Protein AF-A0A2V7Z897-F1 (afdb_monomer_lite)

Secondary structure (DSSP, 8-state):
-HHHHHHHHHHHHHTTTHHHHTT--HHHHHHHHIIIIIIIIIHHHHHHHHHHHS-HHHHHHGGGTHHHHHHHHHHHHS-----HHHHHHHHHHHHHHHHHHHH-------------SSS-------------

Sequence (132 aa):
MLAGWAMLAPFFAFRAGWREYARVSPAGWGAILFLGIGCSGLGYLFWYAGLEKLETSRVAAFLYLEPLVTLAAAVVLLGEPVHWTTLAGGAIVLAGVFLVQRARKPVADGFSGGNVASGDLTPDVASGDLTP

Radius of gyration: 29.48 Å; chains: 1; bounding box: 50×43×98 Å

Structure (mmCIF, N/CA/C/O backbone):
data_AF-A0A2V7Z897-F1
#
_entry.id   AF-A0A2V7Z897-F1
#
loop_
_atom_site.group_PDB
_atom_site.id
_atom_site.type_symbol
_atom_site.label_atom_id
_atom_site.label_alt_id
_atom_site.label_comp_id
_atom_site.label_asym_id
_atom_site.label_entity_id
_atom_site.label_seq_id
_atom_site.pdbx_PDB_ins_code
_atom_site.Cartn_x
_atom_site.Cartn_y
_atom_site.Cartn_z
_atom_site.occupancy
_atom_site.B_iso_or_equiv
_atom_site.auth_seq_id
_atom_site.auth_comp_id
_atom_site.auth_asym_id
_atom_site.auth_atom_id
_atom_site.pdbx_PDB_model_num
ATOM 1 N N . MET A 1 1 ? 11.817 -4.151 10.303 1.00 82.69 1 MET A N 1
ATOM 2 C CA . MET A 1 1 ? 12.418 -3.756 9.008 1.00 82.69 1 MET A CA 1
ATOM 3 C C . MET A 1 1 ? 13.826 -4.317 8.812 1.00 82.69 1 MET A C 1
ATOM 5 O O . MET A 1 1 ? 14.024 -5.020 7.832 1.00 82.69 1 MET A O 1
ATOM 9 N N . LEU A 1 2 ? 14.771 -4.115 9.743 1.00 91.19 2 LEU A N 1
ATOM 10 C CA . LEU A 1 2 ? 16.157 -4.604 9.593 1.00 91.19 2 LEU A CA 1
ATOM 11 C C . LEU A 1 2 ? 16.285 -6.127 9.417 1.00 91.19 2 LEU A C 1
ATOM 13 O O . LEU A 1 2 ? 16.999 -6.569 8.526 1.00 91.19 2 LEU A O 1
ATOM 17 N N . ALA A 1 3 ? 15.553 -6.927 10.201 1.00 92.25 3 ALA A N 1
ATOM 18 C CA . ALA A 1 3 ? 15.583 -8.388 10.077 1.00 92.25 3 ALA A CA 1
ATOM 19 C C . ALA A 1 3 ? 15.089 -8.881 8.702 1.00 92.25 3 ALA A C 1
ATOM 21 O O . ALA A 1 3 ? 15.712 -9.748 8.100 1.00 92.25 3 ALA A O 1
ATOM 22 N N . GLY A 1 4 ? 14.014 -8.287 8.171 1.00 89.12 4 GLY A N 1
ATOM 23 C CA . GLY A 1 4 ? 13.500 -8.618 6.837 1.00 89.1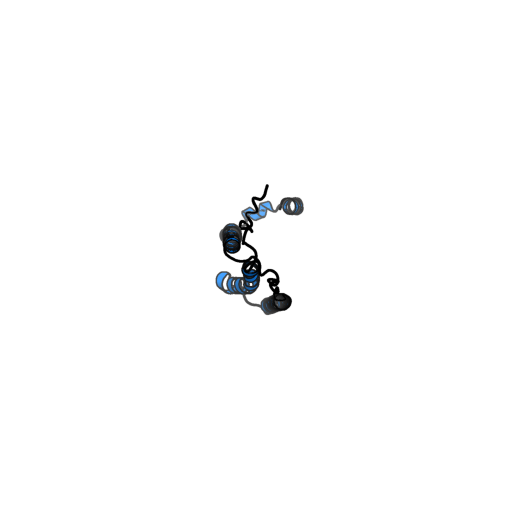2 4 GLY A CA 1
ATOM 24 C C . GLY A 1 4 ? 14.487 -8.249 5.729 1.00 89.12 4 GLY A C 1
ATOM 25 O O . GLY A 1 4 ? 14.763 -9.068 4.858 1.00 89.12 4 GLY A O 1
ATOM 26 N N . TRP A 1 5 ? 15.087 -7.056 5.805 1.00 92.94 5 TRP A N 1
ATOM 27 C CA . TRP A 1 5 ? 16.141 -6.647 4.873 1.00 92.94 5 TRP A CA 1
ATOM 28 C C . TRP A 1 5 ? 17.347 -7.590 4.929 1.00 92.94 5 TRP A C 1
ATOM 30 O O . TRP A 1 5 ? 17.793 -8.059 3.888 1.00 92.94 5 TRP A O 1
ATOM 40 N N . ALA A 1 6 ? 17.820 -7.938 6.130 1.00 94.81 6 ALA A N 1
ATOM 41 C CA . ALA A 1 6 ? 18.942 -8.856 6.318 1.00 94.81 6 ALA A CA 1
ATOM 42 C C . ALA A 1 6 ? 18.653 -10.262 5.767 1.00 94.81 6 ALA A C 1
ATOM 44 O O . ALA A 1 6 ? 19.547 -10.898 5.220 1.00 94.81 6 ALA A O 1
ATOM 45 N N . MET A 1 7 ? 17.407 -10.731 5.866 1.00 94.81 7 MET A N 1
ATOM 46 C CA . MET A 1 7 ? 16.994 -12.035 5.345 1.00 94.81 7 MET A CA 1
ATOM 47 C C . MET A 1 7 ? 16.913 -12.052 3.807 1.00 94.81 7 MET A C 1
ATOM 49 O O . MET A 1 7 ? 17.286 -13.039 3.179 1.00 94.81 7 MET A O 1
ATOM 53 N N . LEU A 1 8 ? 16.470 -10.951 3.188 1.00 91.38 8 LEU A N 1
ATOM 54 C CA . LEU A 1 8 ? 16.363 -10.806 1.728 1.00 91.38 8 LEU A CA 1
ATOM 55 C C . LEU A 1 8 ? 17.688 -10.425 1.047 1.00 91.38 8 LEU A C 1
ATOM 57 O O . LEU A 1 8 ? 17.911 -10.808 -0.101 1.00 91.38 8 LEU A O 1
ATOM 61 N N . ALA A 1 9 ? 18.575 -9.700 1.733 1.00 91.44 9 ALA A N 1
ATOM 62 C CA . ALA A 1 9 ? 19.841 -9.199 1.198 1.00 91.44 9 ALA A CA 1
ATOM 63 C C . ALA A 1 9 ? 20.749 -10.278 0.567 1.00 91.44 9 ALA A C 1
ATOM 65 O O . ALA A 1 9 ? 21.190 -10.063 -0.565 1.00 91.44 9 ALA A O 1
ATOM 66 N N . PRO A 1 10 ? 21.013 -11.444 1.197 1.00 91.69 10 PRO A N 1
ATOM 67 C CA . PRO A 1 10 ? 21.845 -12.478 0.581 1.00 91.69 10 PRO A CA 1
ATOM 68 C C . PRO A 1 10 ? 21.192 -13.091 -0.665 1.00 91.69 10 PRO A C 1
ATOM 70 O O . PRO A 1 10 ? 21.886 -13.353 -1.645 1.00 91.69 10 PRO A O 1
ATOM 73 N N . PHE A 1 11 ? 19.864 -13.250 -0.687 1.00 90.31 11 PHE A N 1
ATOM 74 C CA . PHE A 1 11 ? 19.138 -13.739 -1.866 1.00 90.31 11 PHE A CA 1
ATOM 75 C C . PHE A 1 11 ? 19.168 -12.724 -3.018 1.00 90.31 11 PHE A C 1
ATOM 77 O O . PHE A 1 11 ? 19.413 -13.080 -4.172 1.00 90.31 11 PHE A O 1
ATOM 84 N N . PHE A 1 12 ? 18.972 -11.444 -2.698 1.00 88.06 12 PHE A N 1
ATOM 85 C CA . PHE A 1 12 ? 19.051 -10.344 -3.654 1.00 88.06 12 PHE A CA 1
ATOM 86 C C . PHE A 1 12 ? 20.453 -10.224 -4.264 1.00 88.06 12 PHE A C 1
ATOM 88 O O . PHE A 1 12 ? 20.590 -10.050 -5.477 1.00 88.06 12 PHE A O 1
ATOM 95 N N . ALA A 1 13 ? 21.492 -10.373 -3.437 1.00 89.12 13 ALA A N 1
ATOM 96 C CA . ALA A 1 13 ? 22.875 -10.328 -3.886 1.00 89.12 13 ALA A CA 1
ATOM 97 C C . ALA A 1 13 ? 23.256 -11.540 -4.741 1.00 89.12 13 ALA A C 1
ATOM 99 O O . ALA A 1 13 ? 23.842 -11.376 -5.810 1.00 89.12 13 ALA A O 1
ATOM 100 N N . PHE A 1 14 ? 22.853 -12.744 -4.327 1.00 91.25 14 PHE A N 1
ATOM 101 C CA . PHE A 1 14 ? 23.079 -13.973 -5.087 1.00 91.25 14 PHE A CA 1
ATOM 102 C C . PHE A 1 14 ? 22.431 -13.927 -6.479 1.00 91.25 14 PHE A C 1
ATOM 104 O O . PHE A 1 14 ? 23.022 -14.374 -7.458 1.00 91.25 14 PHE A O 1
ATOM 111 N N . ARG A 1 15 ? 21.239 -13.325 -6.597 1.00 87.75 15 ARG A N 1
ATOM 112 C CA . ARG A 1 15 ? 20.522 -13.175 -7.875 1.00 87.75 15 ARG A CA 1
ATOM 113 C C . ARG A 1 15 ? 20.965 -11.956 -8.697 1.00 87.75 15 ARG A C 1
ATOM 115 O O . ARG A 1 15 ? 20.367 -11.677 -9.733 1.00 87.75 15 ARG A O 1
ATOM 122 N N . ALA A 1 16 ? 21.996 -11.229 -8.256 1.00 83.56 16 ALA A N 1
ATOM 123 C CA . ALA A 1 16 ? 22.446 -9.974 -8.859 1.00 83.56 16 ALA A CA 1
ATOM 124 C C . ALA A 1 16 ? 21.292 -8.979 -9.095 1.00 83.56 16 ALA A C 1
ATOM 126 O O . ALA A 1 16 ? 21.210 -8.337 -10.146 1.00 83.56 16 ALA A O 1
ATOM 127 N N . GLY A 1 17 ? 20.392 -8.854 -8.113 1.00 81.38 17 GLY A N 1
ATOM 128 C CA . GLY A 1 17 ? 19.144 -8.096 -8.234 1.00 81.38 17 GLY A CA 1
ATOM 129 C C . GLY A 1 17 ? 19.340 -6.616 -8.571 1.00 81.38 17 GLY A C 1
ATOM 130 O O . GLY A 1 17 ? 18.463 -5.997 -9.163 1.00 81.38 17 GLY A O 1
ATOM 131 N N . TRP A 1 18 ? 20.520 -6.051 -8.299 1.00 84.25 18 TRP A N 1
ATOM 132 C CA . TRP A 1 18 ? 20.875 -4.687 -8.707 1.00 84.25 18 TRP A CA 1
ATOM 133 C C . TRP A 1 18 ? 20.829 -4.460 -10.223 1.00 84.25 18 TRP A C 1
ATOM 135 O O . TRP A 1 18 ? 20.636 -3.331 -10.666 1.00 84.25 18 TRP A O 1
ATOM 145 N N . ARG A 1 19 ? 20.973 -5.515 -11.036 1.00 84.88 19 ARG A N 1
ATOM 146 C CA . ARG A 1 19 ? 20.877 -5.423 -12.503 1.00 84.88 19 ARG A CA 1
ATOM 147 C C . ARG A 1 19 ? 19.450 -5.155 -12.980 1.00 84.88 19 ARG A C 1
ATOM 149 O O . ARG A 1 19 ? 19.281 -4.676 -14.096 1.00 84.88 19 ARG A O 1
ATOM 156 N N . GLU A 1 20 ? 18.443 -5.442 -12.157 1.00 83.69 20 GLU A N 1
ATOM 157 C CA . GLU A 1 20 ? 17.037 -5.194 -12.487 1.00 83.69 20 GLU A CA 1
ATOM 158 C C . GLU A 1 20 ? 16.677 -3.711 -12.390 1.00 83.69 20 GLU A C 1
ATOM 160 O O . GLU A 1 20 ? 15.841 -3.246 -13.158 1.00 83.69 20 GLU A O 1
ATOM 165 N N . TYR A 1 21 ? 17.366 -2.927 -11.548 1.00 84.81 21 TYR A N 1
ATOM 166 C CA . TYR A 1 21 ? 17.126 -1.481 -11.443 1.00 84.81 21 TYR A CA 1
ATOM 167 C C . TYR A 1 21 ? 17.339 -0.755 -12.773 1.00 84.81 21 TYR A C 1
ATOM 169 O O . TYR A 1 21 ? 16.576 0.142 -13.119 1.00 84.81 21 TYR A O 1
ATOM 177 N N . ALA A 1 22 ? 18.333 -1.190 -13.551 1.00 84.69 22 ALA A N 1
ATOM 178 C CA . ALA A 1 22 ? 18.611 -0.642 -14.875 1.00 84.69 22 ALA A CA 1
ATOM 179 C C . ALA A 1 22 ? 17.525 -0.979 -15.916 1.00 84.69 22 ALA A C 1
ATOM 181 O O . ALA A 1 22 ? 17.496 -0.371 -16.982 1.00 84.69 22 ALA A O 1
ATOM 182 N N . ARG A 1 23 ? 16.645 -1.948 -15.629 1.00 87.44 23 ARG A N 1
ATOM 183 C CA . ARG A 1 23 ? 15.557 -2.383 -16.517 1.00 87.44 23 ARG A CA 1
ATOM 184 C C . ARG A 1 23 ? 14.190 -1.836 -16.109 1.00 87.44 23 ARG A C 1
ATOM 186 O O . ARG A 1 23 ? 13.214 -2.075 -16.818 1.00 87.44 23 ARG A O 1
ATOM 193 N N . VAL A 1 24 ? 14.095 -1.125 -14.984 1.00 91.19 24 VAL A N 1
ATOM 194 C CA . VAL A 1 24 ? 12.829 -0.546 -14.521 1.00 91.19 24 VAL A CA 1
ATOM 195 C C . VAL A 1 24 ? 12.399 0.551 -15.491 1.00 91.19 24 VAL A C 1
ATOM 197 O O . VAL A 1 24 ? 13.127 1.514 -15.735 1.00 91.19 24 VAL A O 1
ATOM 200 N N . SER A 1 25 ? 11.199 0.404 -16.049 1.00 94.69 25 SER A N 1
ATOM 201 C CA . SER A 1 25 ? 10.619 1.398 -16.949 1.00 94.69 25 SER A CA 1
ATOM 202 C C . SER A 1 25 ? 10.270 2.695 -16.200 1.00 94.69 25 SER A C 1
ATOM 204 O O . SER A 1 25 ? 10.073 2.673 -14.982 1.00 94.69 25 SER A O 1
ATOM 206 N N . PRO A 1 26 ? 10.108 3.834 -16.897 1.00 93.44 26 PRO A N 1
ATOM 207 C CA . PRO A 1 26 ? 9.627 5.070 -16.272 1.00 93.44 26 PRO A CA 1
ATOM 208 C C . PRO A 1 26 ? 8.287 4.896 -15.539 1.00 93.44 26 PRO A C 1
ATOM 210 O O . PRO A 1 26 ? 8.099 5.438 -14.453 1.00 93.44 26 PRO A O 1
ATOM 213 N N . ALA A 1 27 ? 7.382 4.078 -16.088 1.00 91.81 27 ALA A N 1
ATOM 214 C CA . ALA A 1 27 ? 6.125 3.722 -15.430 1.00 91.81 27 ALA A CA 1
ATOM 215 C C . ALA A 1 27 ? 6.353 2.918 -14.138 1.00 91.81 27 ALA A C 1
ATOM 217 O O . ALA A 1 27 ? 5.677 3.159 -13.141 1.00 91.81 27 ALA A O 1
ATOM 218 N N . GLY A 1 28 ? 7.340 2.014 -14.122 1.00 93.38 28 GLY A N 1
ATOM 219 C CA . GLY A 1 28 ? 7.735 1.277 -12.921 1.00 93.38 28 GLY A CA 1
ATOM 220 C C . GLY A 1 28 ? 8.254 2.198 -11.815 1.00 93.38 28 GLY A C 1
ATOM 221 O O . GLY A 1 28 ? 7.845 2.067 -10.664 1.00 93.38 28 GLY A O 1
ATOM 222 N N . TRP A 1 29 ? 9.078 3.189 -12.161 1.00 95.44 29 TRP A N 1
ATOM 223 C CA . TRP A 1 29 ? 9.498 4.224 -11.210 1.00 95.44 29 TRP A CA 1
ATOM 224 C C . TRP A 1 29 ? 8.320 5.055 -10.695 1.00 95.44 29 TRP A C 1
ATOM 226 O O . TRP A 1 29 ? 8.238 5.320 -9.496 1.00 95.44 29 TRP A O 1
ATOM 236 N N . GLY A 1 30 ? 7.374 5.405 -11.572 1.00 95.06 30 GLY A N 1
ATOM 237 C CA . GLY A 1 30 ? 6.127 6.064 -11.183 1.00 95.06 30 GLY A CA 1
ATOM 238 C C . GLY A 1 30 ? 5.311 5.242 -10.181 1.00 95.06 30 GLY A C 1
ATOM 239 O O . GLY A 1 30 ? 4.877 5.777 -9.164 1.00 95.06 30 GLY A O 1
ATOM 240 N N . ALA A 1 31 ? 5.173 3.934 -10.411 1.00 92.81 31 ALA A N 1
ATOM 241 C CA . ALA A 1 31 ? 4.484 3.026 -9.497 1.00 92.81 31 ALA A CA 1
ATOM 242 C C . ALA A 1 31 ? 5.181 2.938 -8.127 1.00 92.81 31 ALA A C 1
ATOM 244 O O . ALA A 1 31 ? 4.513 2.985 -7.094 1.00 92.81 31 ALA A O 1
ATOM 245 N N . ILE A 1 32 ? 6.519 2.879 -8.101 1.00 94.81 32 ILE A N 1
ATOM 246 C CA . ILE A 1 32 ? 7.307 2.880 -6.856 1.00 94.81 32 ILE A CA 1
ATOM 247 C C . ILE A 1 32 ? 7.065 4.170 -6.062 1.00 94.81 32 ILE A C 1
ATOM 249 O O . ILE A 1 32 ? 6.796 4.115 -4.860 1.00 94.81 32 ILE A O 1
ATOM 253 N N . LEU A 1 33 ? 7.129 5.329 -6.724 1.00 96.44 33 LEU A N 1
ATOM 254 C CA . LEU A 1 33 ? 6.887 6.622 -6.081 1.00 96.44 33 LEU A CA 1
ATOM 255 C C . LEU A 1 33 ? 5.448 6.740 -5.569 1.00 96.44 33 LEU A C 1
ATOM 257 O O . LEU A 1 33 ? 5.239 7.208 -4.451 1.00 96.44 33 LEU A O 1
ATOM 261 N N . PHE A 1 34 ? 4.466 6.278 -6.344 1.00 93.69 34 PHE A N 1
ATOM 262 C CA . PHE A 1 34 ? 3.063 6.269 -5.939 1.00 93.69 34 PHE A CA 1
ATOM 263 C C . PHE A 1 34 ? 2.823 5.396 -4.697 1.00 93.69 34 PHE A C 1
ATOM 265 O O . PHE A 1 34 ? 2.187 5.849 -3.747 1.00 93.69 34 PHE A O 1
ATOM 272 N N . LEU A 1 35 ? 3.386 4.185 -4.651 1.00 93.44 35 LEU A N 1
ATOM 273 C CA . LEU A 1 35 ? 3.273 3.290 -3.493 1.00 93.44 35 LEU A CA 1
ATOM 274 C C . LEU A 1 35 ? 3.962 3.858 -2.242 1.00 93.44 35 LEU A C 1
ATOM 276 O O . LEU A 1 35 ? 3.420 3.788 -1.135 1.00 93.44 35 LEU A O 1
ATOM 280 N N . GLY A 1 36 ? 5.156 4.431 -2.406 1.00 95.88 36 GLY A N 1
ATOM 281 C CA . GLY A 1 36 ? 5.912 5.009 -1.298 1.00 95.88 36 GLY A CA 1
ATOM 282 C C . GLY A 1 36 ? 5.264 6.277 -0.740 1.00 95.88 36 GLY A C 1
ATOM 283 O O . GLY A 1 36 ? 5.009 6.375 0.458 1.00 95.88 36 GLY A O 1
ATOM 284 N N . ILE A 1 37 ? 4.973 7.250 -1.601 1.00 96.94 37 ILE A N 1
ATOM 285 C CA . ILE A 1 37 ? 4.479 8.566 -1.179 1.00 96.94 37 ILE A CA 1
ATOM 286 C C . ILE A 1 37 ? 2.967 8.534 -0.967 1.00 96.94 37 ILE A C 1
ATOM 288 O O . ILE A 1 37 ? 2.489 8.947 0.084 1.00 96.94 37 ILE A O 1
ATOM 292 N N . GLY A 1 38 ? 2.214 8.043 -1.951 1.00 94.81 38 GLY A N 1
ATOM 293 C CA . GLY A 1 38 ? 0.754 8.024 -1.923 1.00 94.81 38 GLY A CA 1
ATOM 294 C C . GLY A 1 38 ? 0.214 6.995 -0.938 1.00 94.81 38 GLY A C 1
ATOM 295 O O . GLY A 1 38 ? -0.407 7.355 0.059 1.00 94.81 38 GLY A O 1
ATOM 296 N N . CYS A 1 39 ? 0.465 5.710 -1.193 1.00 91.44 39 CYS A N 1
ATOM 297 C CA . CYS A 1 39 ? -0.128 4.644 -0.384 1.00 91.44 39 CYS A CA 1
ATOM 298 C C . CYS A 1 39 ? 0.438 4.603 1.039 1.00 91.44 39 CYS A C 1
ATOM 300 O O . CYS A 1 39 ? -0.324 4.449 1.987 1.00 91.44 39 CYS A O 1
ATOM 302 N N . SER A 1 40 ? 1.755 4.765 1.200 1.00 93.25 40 SER A N 1
ATOM 303 C CA . SER A 1 40 ? 2.387 4.672 2.522 1.00 93.25 40 SER A CA 1
ATOM 304 C C . SER A 1 40 ? 2.445 6.031 3.219 1.00 93.25 40 SER A C 1
ATOM 306 O O . SER A 1 40 ? 1.849 6.197 4.276 1.00 93.25 40 SER A O 1
ATOM 308 N N . GLY A 1 41 ? 3.120 7.027 2.635 1.00 96.19 41 GLY A N 1
ATOM 309 C CA . GLY A 1 41 ? 3.292 8.346 3.256 1.00 96.19 41 GLY A CA 1
ATOM 310 C C . GLY A 1 41 ? 1.965 9.038 3.586 1.00 96.19 41 GLY A C 1
ATOM 311 O O . GLY A 1 41 ? 1.649 9.254 4.756 1.00 96.19 41 GLY A O 1
ATOM 312 N N . LEU A 1 42 ? 1.170 9.360 2.562 1.00 96.38 42 LEU A N 1
ATOM 313 C CA . LEU A 1 42 ? -0.128 10.019 2.741 1.00 96.38 42 LEU A CA 1
ATOM 314 C C . LEU A 1 42 ? -1.138 9.105 3.440 1.00 96.38 42 LEU A C 1
ATOM 316 O O . LEU A 1 42 ? -1.869 9.572 4.310 1.00 96.38 42 LEU A O 1
ATOM 320 N N . GLY A 1 43 ? -1.148 7.809 3.113 1.00 94.19 43 GLY A N 1
ATOM 321 C CA . GLY A 1 43 ? -2.014 6.832 3.776 1.00 94.19 43 GLY A CA 1
ATOM 322 C C . GLY A 1 43 ? -1.824 6.810 5.295 1.00 94.19 43 GLY A C 1
ATOM 323 O O . GLY A 1 43 ? -2.803 6.921 6.034 1.00 94.19 43 GLY A O 1
ATOM 324 N N . TYR A 1 44 ? -0.578 6.765 5.778 1.00 94.50 44 TYR A N 1
ATOM 325 C CA . TYR A 1 44 ? -0.302 6.812 7.215 1.00 94.50 44 TYR A CA 1
ATOM 326 C C . TYR A 1 44 ? -0.617 8.169 7.841 1.00 94.50 44 TYR A C 1
ATOM 328 O O . TYR A 1 44 ? -1.125 8.202 8.959 1.00 94.50 44 TYR A O 1
ATOM 336 N N . LEU A 1 45 ? -0.379 9.281 7.140 1.00 96.50 45 LEU A N 1
ATOM 337 C CA . LEU A 1 45 ? -0.778 10.600 7.641 1.00 96.50 45 LEU A CA 1
ATOM 338 C C . LEU A 1 45 ? -2.292 10.683 7.863 1.00 96.50 45 LEU A C 1
ATOM 340 O O . LEU A 1 45 ? -2.727 11.121 8.925 1.00 96.50 45 LEU A O 1
ATOM 344 N N . PHE A 1 46 ? -3.099 10.217 6.906 1.00 94.69 46 PHE A N 1
ATOM 345 C CA . PHE A 1 46 ? -4.555 10.181 7.065 1.00 94.69 46 PHE A CA 1
ATOM 346 C C . PHE A 1 46 ? -5.000 9.209 8.154 1.00 94.69 46 PHE A C 1
ATOM 348 O O . PHE A 1 46 ? -5.916 9.524 8.912 1.00 94.69 46 PHE A O 1
ATOM 355 N N . TRP A 1 47 ? -4.332 8.062 8.271 1.00 94.69 47 TRP A N 1
ATOM 356 C CA . TRP A 1 47 ? -4.591 7.103 9.337 1.00 94.69 47 TRP A CA 1
ATOM 357 C C . TRP A 1 47 ? -4.362 7.714 10.724 1.00 94.69 47 TRP A C 1
ATOM 359 O O . TRP A 1 47 ? -5.257 7.677 11.569 1.00 94.69 47 TRP A O 1
ATOM 369 N N . TYR A 1 48 ? -3.196 8.324 10.953 1.00 95.38 48 TYR A N 1
ATOM 370 C CA . TYR A 1 48 ? -2.869 8.948 12.235 1.00 95.38 48 TYR A CA 1
ATOM 371 C C . TYR A 1 48 ? -3.754 10.162 12.528 1.00 95.38 48 TYR A C 1
ATOM 373 O O . TYR A 1 48 ? -4.286 10.260 13.629 1.00 95.38 48 TYR A O 1
ATOM 381 N N . ALA A 1 49 ? -4.024 11.014 11.536 1.00 95.56 49 ALA A N 1
ATOM 382 C CA . ALA A 1 49 ? -4.969 12.120 11.690 1.00 95.56 49 ALA A CA 1
ATOM 383 C C . ALA A 1 49 ? -6.397 11.640 12.018 1.00 95.56 49 ALA A C 1
ATOM 385 O O . ALA A 1 49 ? -7.146 12.327 12.714 1.00 95.56 49 ALA A O 1
ATOM 386 N N . GLY A 1 50 ? -6.794 10.466 11.517 1.00 94.81 50 GLY A N 1
ATOM 387 C CA . GLY A 1 50 ? -8.046 9.810 11.881 1.00 94.81 50 GLY A CA 1
ATOM 388 C C . GLY A 1 50 ? -8.044 9.335 13.333 1.00 94.81 50 GLY A C 1
ATOM 389 O O . GLY A 1 50 ? -9.011 9.586 14.047 1.00 94.81 50 GLY A O 1
ATOM 390 N N . LEU A 1 51 ? -6.954 8.706 13.783 1.00 95.94 51 LEU A N 1
ATOM 391 C CA . LEU A 1 51 ? -6.788 8.247 15.169 1.00 95.94 51 LEU A CA 1
ATOM 392 C C . LEU A 1 51 ? -6.772 9.391 16.189 1.00 95.94 51 LEU A C 1
ATOM 394 O O . LEU A 1 51 ? -7.188 9.192 17.324 1.00 95.94 51 LEU A O 1
ATOM 398 N N . GLU A 1 52 ? -6.333 10.586 15.797 1.00 96.00 52 GLU A N 1
ATOM 399 C CA . GLU A 1 52 ? -6.402 11.776 16.654 1.00 96.00 52 GLU A CA 1
ATOM 400 C C . GLU A 1 52 ? -7.838 12.284 16.863 1.00 96.00 52 GLU A C 1
ATOM 402 O O . GLU A 1 52 ? -8.123 12.933 17.868 1.00 96.00 52 GLU A O 1
ATOM 407 N N . LYS A 1 53 ? -8.746 12.019 15.914 1.00 94.31 53 LYS A N 1
ATOM 408 C CA . LYS A 1 53 ? -10.097 12.613 15.876 1.00 94.31 53 LYS A CA 1
ATOM 409 C C . LYS A 1 53 ? -11.224 11.622 16.155 1.00 94.31 53 LYS A C 1
ATOM 411 O O . LYS A 1 53 ? -12.341 12.041 16.450 1.00 94.31 53 LYS A O 1
ATOM 416 N N . LEU A 1 54 ? -10.970 10.327 16.004 1.00 93.69 54 LEU A N 1
ATOM 417 C CA . LEU A 1 54 ? -11.964 9.263 16.081 1.00 93.69 54 LEU A CA 1
ATOM 418 C C . LEU A 1 54 ? -11.459 8.130 16.971 1.00 93.69 54 LEU A C 1
ATOM 420 O O . LEU A 1 54 ? -10.266 7.855 17.047 1.00 93.69 54 LEU A O 1
ATOM 424 N N . GLU A 1 55 ? -12.392 7.402 17.580 1.00 90.00 55 GLU A N 1
ATOM 425 C CA . GLU A 1 55 ? -12.067 6.186 18.324 1.00 90.00 55 GLU A CA 1
ATOM 426 C C . GLU A 1 55 ? -11.375 5.156 17.423 1.00 90.00 55 GLU A C 1
ATOM 428 O O . GLU A 1 55 ? -11.817 4.896 16.297 1.00 90.00 55 GLU A O 1
ATOM 433 N N . THR A 1 56 ? -10.349 4.487 17.954 1.00 90.44 56 THR A N 1
ATOM 434 C CA . THR A 1 56 ? -9.559 3.468 17.245 1.00 90.44 56 THR A CA 1
ATOM 435 C C . THR A 1 56 ? -10.429 2.416 16.556 1.00 90.44 56 THR A C 1
ATOM 437 O O . THR A 1 56 ? -10.152 2.023 15.426 1.00 90.44 56 THR A O 1
ATOM 440 N N . SER A 1 57 ? -11.523 1.991 17.196 1.00 88.69 57 SER A N 1
ATOM 441 C CA . SER A 1 57 ? -12.466 1.015 16.634 1.00 88.69 57 SER A CA 1
ATOM 442 C C . SER A 1 57 ? -13.158 1.502 15.359 1.00 88.69 57 SER A C 1
ATOM 444 O O . SER A 1 57 ? -13.404 0.688 14.467 1.00 88.69 57 SER A O 1
ATOM 446 N N . ARG A 1 58 ? -13.457 2.806 15.264 1.00 86.81 58 ARG A N 1
ATOM 447 C CA . ARG A 1 58 ? -14.072 3.435 14.084 1.00 86.81 58 ARG A CA 1
ATOM 448 C C . ARG A 1 58 ? -13.050 3.618 12.972 1.00 86.81 58 ARG A C 1
ATOM 450 O O . ARG A 1 58 ? -13.353 3.310 11.827 1.00 86.81 58 ARG A O 1
ATOM 457 N N . VAL A 1 59 ? -11.829 4.038 13.309 1.00 93.12 59 VAL A N 1
ATOM 458 C CA . VAL A 1 59 ? -10.737 4.157 12.327 1.00 93.12 59 VAL A CA 1
ATOM 459 C C . VAL A 1 59 ? -10.394 2.787 11.734 1.00 93.12 59 VAL A C 1
ATOM 461 O O . VAL A 1 59 ? -10.324 2.626 10.519 1.00 93.12 59 VAL A O 1
ATOM 464 N N . ALA A 1 60 ? -10.304 1.759 12.579 1.00 90.25 60 ALA A N 1
ATOM 465 C CA . ALA A 1 60 ? -10.075 0.384 12.146 1.00 90.25 60 ALA A CA 1
ATOM 466 C C . ALA A 1 60 ? -11.196 -0.177 11.261 1.00 90.25 60 ALA A C 1
ATOM 468 O O . ALA A 1 60 ? -10.937 -1.066 10.453 1.00 90.25 60 ALA A O 1
ATOM 469 N N . ALA A 1 61 ? -12.425 0.338 11.369 1.00 89.06 61 ALA A N 1
ATOM 470 C CA . ALA A 1 61 ? -13.518 -0.096 10.508 1.00 89.06 61 ALA A CA 1
ATOM 471 C C . ALA A 1 61 ? -13.306 0.300 9.034 1.00 89.06 61 ALA A C 1
ATOM 473 O O . ALA A 1 61 ? -13.799 -0.402 8.153 1.00 89.06 61 ALA A O 1
ATOM 474 N N . PHE A 1 62 ? -12.531 1.353 8.736 1.00 89.25 62 PHE A N 1
ATOM 475 C CA . PHE A 1 62 ? -12.203 1.724 7.351 1.00 89.25 62 PHE A CA 1
ATOM 476 C C . PHE A 1 62 ? -11.355 0.667 6.634 1.00 89.25 62 PHE A C 1
ATOM 478 O O . PHE A 1 62 ? -11.475 0.525 5.418 1.00 89.25 62 PHE A O 1
ATOM 485 N N . LEU A 1 63 ? -10.576 -0.139 7.365 1.00 90.38 63 LEU A N 1
ATOM 486 C CA . LEU A 1 63 ? -9.821 -1.253 6.775 1.00 90.38 63 LEU A CA 1
ATOM 487 C C . LEU A 1 63 ? -10.742 -2.333 6.188 1.00 90.38 63 LEU A C 1
ATOM 489 O O . LEU A 1 63 ? -10.349 -3.070 5.294 1.00 90.38 63 LEU A O 1
ATOM 493 N N . TYR A 1 64 ? -12.001 -2.410 6.628 1.00 87.38 64 TYR A N 1
ATOM 494 C CA . TYR A 1 64 ? -12.977 -3.314 6.016 1.00 87.38 64 TYR A CA 1
ATOM 495 C C . TYR A 1 64 ? -13.460 -2.839 4.641 1.00 87.38 64 TYR A C 1
ATOM 497 O O . TYR A 1 64 ? -13.947 -3.653 3.859 1.00 87.38 64 TYR A O 1
ATOM 505 N N . LEU A 1 65 ? -13.316 -1.546 4.331 1.00 89.00 65 LEU A N 1
ATOM 506 C CA . LEU A 1 65 ? -13.609 -0.996 3.005 1.00 89.00 65 LEU A CA 1
ATOM 507 C C . LEU A 1 65 ? -12.425 -1.128 2.046 1.00 89.00 65 LEU A C 1
ATOM 509 O O . LEU A 1 65 ? -12.635 -1.179 0.836 1.00 89.00 65 LEU A O 1
ATOM 513 N N . GLU A 1 66 ? -11.204 -1.226 2.575 1.00 91.2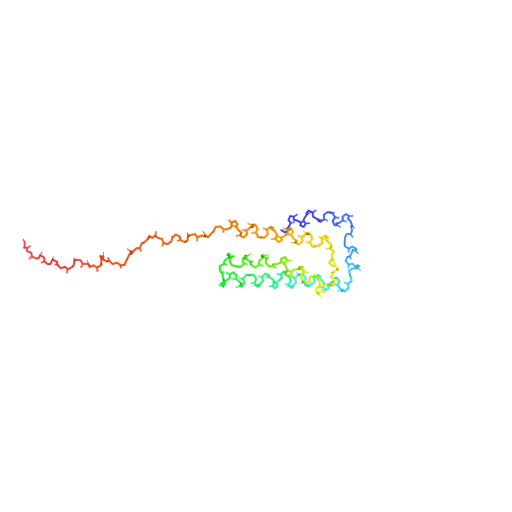5 66 GLU A N 1
ATOM 514 C CA . GLU A 1 66 ? -9.974 -1.408 1.802 1.00 91.25 66 GLU A CA 1
ATOM 515 C C . GLU A 1 66 ? -10.091 -2.478 0.697 1.00 91.25 66 GLU A C 1
ATOM 517 O O . GLU A 1 66 ? -9.803 -2.148 -0.453 1.00 91.25 66 GLU A O 1
ATOM 522 N N . PRO A 1 67 ? -10.574 -3.715 0.940 1.00 88.88 67 PRO A N 1
ATOM 523 C CA . PRO A 1 67 ? -10.669 -4.719 -0.122 1.00 88.88 67 PRO A CA 1
ATOM 524 C C . PRO A 1 67 ? -11.633 -4.348 -1.258 1.00 88.88 67 PRO A C 1
ATOM 526 O O . PRO A 1 67 ? -11.376 -4.693 -2.409 1.00 88.88 67 PRO A O 1
ATOM 529 N N . LEU A 1 68 ? -12.722 -3.619 -0.980 1.00 90.00 68 LEU A N 1
ATOM 530 C CA . LEU A 1 68 ? -13.616 -3.147 -2.045 1.00 90.00 68 LEU A CA 1
ATOM 531 C C . LEU A 1 68 ? -12.971 -2.012 -2.838 1.00 90.00 68 LEU A C 1
ATOM 533 O O . LEU A 1 68 ? -13.022 -2.006 -4.066 1.00 90.00 68 LEU A O 1
ATOM 537 N N . VAL A 1 69 ? -12.375 -1.049 -2.132 1.00 92.56 69 VAL A N 1
ATOM 538 C CA . VAL A 1 69 ? -11.755 0.126 -2.751 1.00 92.56 69 VAL A CA 1
ATOM 539 C C . VAL A 1 69 ? -10.547 -0.280 -3.591 1.00 92.56 69 VAL A C 1
ATOM 541 O O . VAL A 1 69 ? -10.397 0.215 -4.703 1.00 92.56 69 VAL A O 1
ATOM 544 N N . THR A 1 70 ? -9.719 -1.205 -3.107 1.00 91.75 70 THR A N 1
ATOM 545 C CA . THR A 1 70 ? -8.547 -1.711 -3.840 1.00 91.75 70 THR A CA 1
ATOM 546 C C . THR A 1 70 ? -8.954 -2.479 -5.091 1.00 91.75 70 THR A C 1
ATOM 548 O O . THR A 1 70 ? -8.385 -2.228 -6.149 1.00 91.75 70 THR A O 1
ATOM 551 N N . LEU A 1 71 ? -9.981 -3.335 -5.020 1.00 91.12 71 LEU A N 1
ATOM 552 C CA . LEU A 1 71 ? -10.515 -4.019 -6.199 1.00 91.12 71 LEU A CA 1
ATOM 553 C C . LEU A 1 71 ? -11.078 -3.023 -7.222 1.00 91.12 71 LEU A C 1
ATOM 555 O O . LEU A 1 71 ? -10.762 -3.110 -8.407 1.00 91.12 71 LEU A O 1
ATOM 559 N N . ALA A 1 72 ? -11.877 -2.050 -6.778 1.00 92.50 72 ALA A N 1
ATOM 560 C CA . ALA A 1 72 ? -12.410 -1.016 -7.661 1.00 92.50 72 ALA A CA 1
ATOM 561 C C . ALA A 1 72 ? -11.287 -0.185 -8.302 1.00 92.50 72 ALA A C 1
ATOM 563 O O . ALA A 1 72 ? -11.314 0.067 -9.505 1.00 92.50 72 ALA A O 1
ATOM 564 N N . ALA A 1 73 ? -10.273 0.198 -7.525 1.00 92.19 73 ALA A N 1
ATOM 565 C CA . ALA A 1 73 ? -9.113 0.932 -8.013 1.00 92.19 73 ALA A CA 1
ATOM 566 C C . ALA A 1 73 ? -8.284 0.109 -9.010 1.00 92.19 73 ALA A C 1
ATOM 568 O O . ALA A 1 73 ? -7.861 0.656 -10.022 1.00 92.19 73 ALA A O 1
ATOM 569 N N . ALA A 1 74 ? -8.091 -1.193 -8.784 1.00 91.38 74 ALA A N 1
ATOM 570 C CA . ALA A 1 74 ? -7.394 -2.072 -9.724 1.00 91.38 74 ALA A CA 1
ATOM 571 C C . ALA A 1 74 ? -8.109 -2.126 -11.086 1.00 91.38 74 ALA A C 1
ATOM 573 O O . ALA A 1 74 ? -7.483 -1.982 -12.135 1.00 91.38 74 ALA A O 1
ATOM 574 N N . VAL A 1 75 ? -9.439 -2.229 -11.083 1.00 92.56 75 VAL A N 1
ATOM 575 C CA . VAL A 1 75 ? -10.227 -2.241 -12.324 1.00 92.56 75 VAL A CA 1
ATOM 576 C C . VAL A 1 75 ? -10.218 -0.873 -13.011 1.00 92.56 75 VAL A C 1
ATOM 578 O O . VAL A 1 75 ? -10.001 -0.793 -14.216 1.00 92.56 75 VAL A O 1
ATOM 581 N N . VAL A 1 76 ? -10.443 0.215 -12.267 1.00 94.56 76 VAL A N 1
ATOM 582 C CA . VAL A 1 76 ? -10.616 1.560 -12.846 1.00 94.56 76 VAL A CA 1
ATOM 583 C C . VAL A 1 76 ? -9.287 2.221 -13.211 1.00 94.56 76 VAL A C 1
ATOM 585 O O . VAL A 1 76 ? -9.183 2.828 -14.272 1.00 94.56 76 VAL A O 1
ATOM 588 N N . LEU A 1 77 ? -8.282 2.143 -12.336 1.00 90.62 77 LEU A N 1
ATOM 589 C CA . LEU A 1 77 ? -7.011 2.855 -12.503 1.00 90.62 77 LEU A CA 1
ATOM 590 C C . LEU A 1 77 ? -5.978 2.032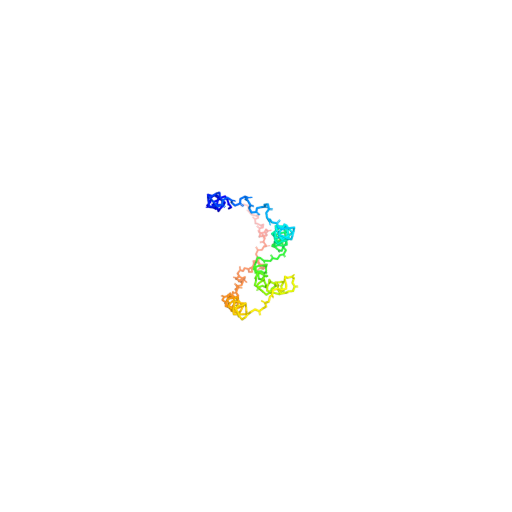 -13.271 1.00 90.62 77 LEU A C 1
ATOM 592 O O . LEU A 1 77 ? -5.221 2.603 -14.053 1.00 90.62 77 LEU A O 1
ATOM 596 N N . LEU A 1 78 ? -5.920 0.716 -13.039 1.00 89.50 78 LEU A N 1
ATOM 597 C CA . LEU A 1 78 ? -4.943 -0.164 -13.693 1.00 89.50 78 LEU A CA 1
ATOM 598 C C . LEU A 1 78 ? -5.531 -0.869 -14.923 1.00 89.50 78 LEU A C 1
ATOM 600 O O . LEU A 1 78 ? -4.774 -1.405 -15.731 1.00 89.50 78 LEU A O 1
ATOM 604 N N . GLY A 1 79 ? -6.858 -0.853 -15.091 1.00 91.31 79 GLY A N 1
ATOM 605 C CA . GLY A 1 79 ? -7.522 -1.553 -16.189 1.00 91.31 79 GLY A CA 1
ATOM 606 C C . GLY A 1 79 ? -7.400 -3.072 -16.073 1.00 91.31 79 GLY A C 1
ATOM 607 O O . GLY A 1 79 ? -7.403 -3.758 -17.095 1.00 91.31 79 GLY A O 1
ATOM 608 N N . GLU A 1 80 ? -7.237 -3.605 -14.856 1.00 89.75 80 GLU A N 1
ATOM 609 C CA . GLU A 1 80 ? -7.054 -5.042 -14.676 1.00 89.75 80 GLU A CA 1
ATOM 610 C C . GLU A 1 80 ? -8.318 -5.817 -15.085 1.00 89.75 80 GLU A C 1
ATOM 612 O O . GLU A 1 80 ? -9.426 -5.495 -14.636 1.00 89.75 80 GLU A O 1
ATOM 617 N N . PRO A 1 81 ? -8.182 -6.862 -15.922 1.00 88.38 81 PRO A N 1
ATOM 618 C CA . PRO A 1 81 ? -9.311 -7.687 -16.316 1.00 88.38 81 PRO A CA 1
ATOM 619 C C . PRO A 1 81 ? -9.854 -8.464 -15.113 1.00 88.38 81 PRO A C 1
ATOM 621 O O . PRO A 1 81 ? -9.130 -9.165 -14.403 1.00 88.38 81 PRO A O 1
ATOM 624 N N . VAL A 1 82 ? -11.167 -8.376 -14.903 1.00 90.69 82 VAL A N 1
ATOM 625 C CA . VAL A 1 82 ? -11.842 -9.116 -13.834 1.00 90.69 82 VAL A CA 1
ATOM 626 C C . VAL A 1 82 ? -12.051 -10.558 -14.277 1.00 90.69 82 VAL A C 1
ATOM 628 O O . VAL A 1 82 ? -12.900 -10.858 -15.116 1.00 90.69 82 VAL A O 1
ATOM 631 N N . HIS A 1 83 ? -11.278 -11.465 -13.688 1.00 92.81 83 HIS A N 1
ATOM 632 C CA . HIS A 1 83 ? -11.425 -12.901 -13.891 1.00 92.81 83 HIS A CA 1
ATOM 633 C C . HIS A 1 83 ? -12.288 -13.540 -12.797 1.00 92.81 83 HIS A C 1
ATOM 635 O O . HIS A 1 83 ? -12.452 -13.001 -11.699 1.00 92.81 83 HIS A O 1
ATOM 641 N N . TRP A 1 84 ? -12.794 -14.749 -13.064 1.00 93.75 84 TRP A N 1
ATOM 642 C CA . TRP A 1 84 ? -13.541 -15.534 -12.074 1.00 93.75 84 TRP A CA 1
ATOM 643 C C . TRP A 1 84 ? -12.749 -15.786 -10.789 1.00 93.75 84 TRP A C 1
ATOM 645 O O . TRP A 1 84 ? -13.324 -15.817 -9.706 1.00 93.75 84 TRP A O 1
ATOM 655 N N . THR A 1 85 ? -11.427 -15.907 -10.895 1.00 92.81 85 THR A N 1
ATOM 656 C 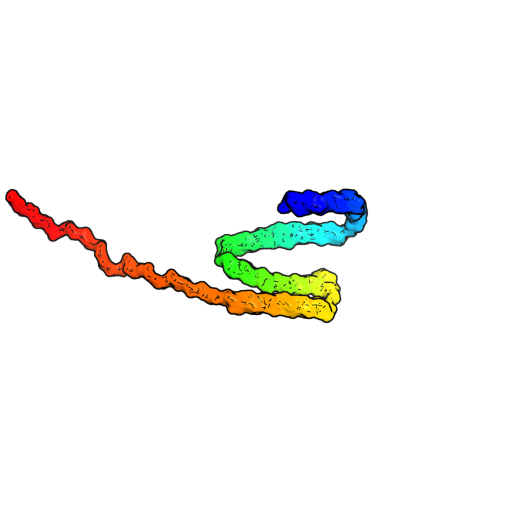CA . THR A 1 85 ? -10.522 -16.028 -9.748 1.00 92.81 85 THR A CA 1
ATOM 657 C C . THR A 1 85 ? -10.512 -14.766 -8.887 1.00 92.81 85 THR A C 1
ATOM 659 O O . THR A 1 85 ? -10.583 -14.876 -7.665 1.00 92.81 85 THR A O 1
ATOM 662 N N . THR A 1 86 ? -10.503 -13.576 -9.497 1.00 90.44 86 THR A N 1
ATOM 663 C CA . THR A 1 86 ? -10.599 -12.285 -8.796 1.00 90.44 86 THR A CA 1
ATOM 664 C C . THR A 1 86 ? -11.922 -12.167 -8.046 1.00 90.44 86 THR A C 1
ATOM 666 O O . THR A 1 86 ? -11.940 -11.781 -6.879 1.00 90.44 86 THR A O 1
ATOM 669 N N . LEU A 1 87 ? -13.028 -12.565 -8.681 1.00 90.44 87 LEU A N 1
ATOM 670 C CA . LEU A 1 87 ? -14.351 -12.559 -8.050 1.00 90.44 87 LEU A CA 1
ATOM 671 C C . LEU A 1 87 ? -14.440 -13.557 -6.891 1.00 90.44 87 LEU A C 1
ATOM 673 O O . LEU A 1 87 ? -14.958 -13.212 -5.831 1.00 90.44 87 LEU A O 1
ATOM 677 N N . ALA A 1 88 ? -13.899 -14.766 -7.059 1.00 94.38 88 ALA A N 1
ATOM 678 C CA . ALA A 1 88 ? -13.860 -15.771 -6.000 1.00 94.38 88 ALA A CA 1
ATOM 679 C C . ALA A 1 88 ? -13.017 -15.302 -4.802 1.00 94.38 88 ALA A C 1
ATOM 681 O O . ALA A 1 88 ? -13.469 -15.386 -3.661 1.00 94.38 88 ALA A O 1
ATOM 682 N N . GLY A 1 89 ? -11.826 -14.751 -5.054 1.00 90.00 89 GLY A N 1
ATOM 683 C CA . GLY A 1 89 ? -10.973 -14.173 -4.014 1.00 90.00 89 GLY A CA 1
ATOM 684 C C . GLY A 1 89 ? -11.649 -13.004 -3.295 1.00 90.00 89 GLY A C 1
ATOM 685 O O . GLY A 1 89 ? -11.691 -12.979 -2.066 1.00 90.00 89 GLY A O 1
ATOM 686 N N . GLY A 1 90 ? -12.260 -12.085 -4.050 1.00 90.00 90 GLY A N 1
ATOM 687 C CA . GLY A 1 90 ? -13.033 -10.973 -3.499 1.00 90.00 90 GLY A CA 1
ATOM 688 C C . GLY A 1 90 ? -14.189 -11.447 -2.615 1.00 90.00 90 GLY A C 1
ATOM 689 O O . GLY A 1 90 ? -14.348 -10.957 -1.500 1.00 90.00 90 GLY A O 1
ATOM 690 N N . ALA A 1 91 ? -14.947 -12.456 -3.053 1.00 92.19 91 ALA A N 1
ATOM 691 C CA . ALA A 1 91 ? -16.036 -13.036 -2.269 1.00 92.19 91 ALA A CA 1
ATOM 692 C C . ALA A 1 91 ? -15.547 -13.649 -0.944 1.00 92.19 91 ALA A C 1
ATOM 694 O O . ALA A 1 91 ? -16.176 -13.441 0.093 1.00 92.19 91 ALA A O 1
ATOM 695 N N . ILE A 1 92 ? -14.409 -14.352 -0.955 1.00 94.06 92 ILE A N 1
ATOM 696 C CA . ILE A 1 92 ? -13.794 -14.916 0.258 1.00 94.06 92 ILE A CA 1
ATOM 697 C C . ILE A 1 92 ? -13.403 -13.804 1.237 1.00 94.06 92 ILE A C 1
ATOM 699 O O . ILE A 1 92 ? -13.709 -13.895 2.428 1.00 94.06 92 ILE A O 1
ATOM 703 N N . VAL A 1 93 ? -12.767 -12.735 0.747 1.00 91.06 93 VAL A N 1
ATOM 704 C CA . VAL A 1 93 ? -12.377 -11.591 1.582 1.00 91.06 93 VAL A CA 1
ATOM 705 C C . VAL A 1 93 ? -13.606 -10.923 2.201 1.00 91.06 93 VAL A C 1
ATOM 707 O O . VAL A 1 93 ? -13.638 -10.706 3.413 1.00 91.06 93 VAL A O 1
ATOM 710 N N . LEU A 1 94 ? -14.649 -10.662 1.406 1.00 90.19 94 LEU A N 1
ATOM 711 C CA . LEU A 1 94 ? -15.897 -10.069 1.894 1.00 90.19 94 LEU A CA 1
ATOM 712 C C . LEU A 1 94 ? -16.599 -10.954 2.930 1.00 90.19 94 LEU A C 1
ATOM 714 O O . LEU A 1 94 ? -17.086 -10.443 3.939 1.00 90.19 94 LEU A O 1
ATOM 718 N N . ALA A 1 95 ? -16.612 -12.273 2.729 1.00 92.25 95 ALA A N 1
ATOM 719 C CA . ALA A 1 95 ? -17.154 -13.217 3.702 1.00 92.25 95 ALA A CA 1
ATOM 720 C C . ALA A 1 95 ? -16.374 -13.181 5.028 1.00 92.25 95 ALA A C 1
ATOM 722 O O . ALA A 1 95 ? -16.980 -13.173 6.102 1.00 92.25 95 ALA A O 1
ATOM 723 N N . GLY A 1 96 ? -15.041 -13.095 4.968 1.00 88.75 96 GLY A N 1
ATOM 724 C CA . GLY A 1 96 ? -14.192 -12.933 6.148 1.00 88.75 96 GLY A CA 1
ATOM 725 C C . GLY A 1 96 ? -14.483 -11.636 6.906 1.00 88.75 96 GLY A C 1
ATOM 726 O O . GLY A 1 96 ? -14.685 -11.661 8.120 1.00 88.75 96 GLY A O 1
ATOM 727 N N . VAL A 1 97 ? -14.588 -10.513 6.189 1.00 86.62 97 VAL A N 1
ATOM 728 C CA . VAL A 1 97 ? -14.965 -9.212 6.766 1.00 86.62 97 VAL A CA 1
ATOM 729 C C . VAL A 1 97 ? -16.330 -9.293 7.450 1.00 86.62 97 VAL A C 1
ATOM 731 O O . VAL A 1 97 ? -16.474 -8.866 8.597 1.00 86.62 97 VAL A O 1
ATOM 734 N N . PHE A 1 98 ? -17.324 -9.880 6.779 1.00 87.81 98 PHE A N 1
ATOM 735 C CA . PHE A 1 98 ? -18.668 -10.052 7.326 1.00 87.81 98 PHE A CA 1
ATOM 736 C C . PHE A 1 98 ? -18.663 -10.876 8.622 1.00 87.81 98 PHE A C 1
ATOM 738 O O . PHE A 1 98 ? -19.308 -10.502 9.605 1.00 87.81 98 PHE A O 1
ATOM 745 N N . LEU A 1 99 ? -17.892 -11.966 8.656 1.00 89.38 99 LEU A N 1
ATOM 746 C CA . LEU A 1 99 ? -17.767 -12.820 9.834 1.00 89.38 99 LEU A CA 1
ATOM 747 C C . LEU A 1 99 ? -17.137 -12.074 11.020 1.00 89.38 99 LEU A C 1
ATOM 749 O O . LEU A 1 99 ? -17.646 -12.154 12.139 1.00 89.38 99 LEU A O 1
ATOM 753 N N . VAL A 1 100 ? -16.068 -11.311 10.776 1.00 83.75 100 VAL A N 1
ATOM 754 C CA . VAL A 1 100 ? -15.386 -10.523 11.815 1.00 83.75 100 VAL A CA 1
ATOM 755 C C . VAL A 1 100 ? -16.297 -9.429 12.373 1.00 83.75 100 VAL A C 1
ATOM 757 O O . VAL A 1 100 ? -16.344 -9.241 13.590 1.00 83.75 100 VAL A O 1
ATOM 760 N N . GLN A 1 101 ? -17.058 -8.738 11.518 1.00 81.38 101 GLN A N 1
ATOM 761 C CA . GLN A 1 101 ? -17.995 -7.711 11.977 1.00 81.38 101 GLN A CA 1
ATOM 762 C C . GLN A 1 101 ? -19.108 -8.292 12.854 1.00 81.38 101 GLN A C 1
ATOM 764 O O . GLN A 1 101 ? -19.445 -7.702 13.877 1.00 81.38 101 GLN A O 1
ATOM 769 N N . ARG A 1 102 ? -19.629 -9.478 12.519 1.00 81.50 102 ARG A N 1
ATOM 770 C CA . ARG A 1 102 ? -20.659 -10.151 13.326 1.00 81.50 102 ARG A CA 1
ATOM 771 C C . ARG A 1 102 ? -20.129 -10.676 14.666 1.00 81.50 102 ARG A C 1
ATOM 773 O O . ARG A 1 102 ? -20.894 -10.791 15.620 1.00 81.50 102 ARG A O 1
ATOM 780 N N . ALA A 1 103 ? -18.841 -11.003 14.746 1.00 73.31 103 ALA A N 1
ATOM 781 C CA . ALA A 1 103 ? -18.210 -11.503 15.966 1.00 73.31 103 ALA A CA 1
ATOM 782 C C . ALA A 1 103 ? -17.915 -10.402 17.006 1.00 73.31 103 ALA A C 1
ATOM 784 O O . ALA A 1 103 ? -17.722 -10.716 18.183 1.00 73.31 103 ALA A O 1
ATOM 785 N N . ARG A 1 104 ? -17.902 -9.117 16.616 1.00 67.88 104 ARG A N 1
ATOM 786 C CA . ARG A 1 104 ? -17.784 -8.003 17.568 1.00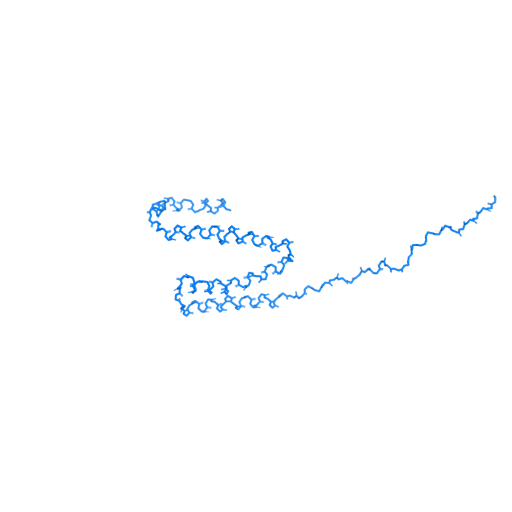 67.88 104 ARG A CA 1
ATOM 787 C C . ARG A 1 104 ? -19.090 -7.861 18.356 1.00 67.88 104 ARG A C 1
ATOM 789 O O . ARG A 1 104 ? -20.079 -7.339 17.852 1.00 67.88 104 ARG A O 1
ATOM 796 N N . LYS A 1 105 ? -19.099 -8.318 19.612 1.00 53.62 105 LYS A N 1
ATOM 797 C CA . LYS A 1 105 ? -20.167 -7.976 20.563 1.00 53.62 105 LYS A CA 1
ATOM 798 C C . LYS A 1 105 ? -20.127 -6.464 20.834 1.00 53.62 105 LYS A C 1
ATOM 800 O O . LYS A 1 105 ? -19.021 -5.933 20.963 1.00 53.62 105 LYS A O 1
ATOM 805 N N . PRO A 1 106 ? -21.280 -5.778 20.954 1.00 55.41 106 PRO A N 1
ATOM 806 C CA . PRO A 1 106 ? -21.313 -4.428 21.499 1.00 55.41 106 PRO A CA 1
ATOM 807 C C . PRO A 1 106 ? -20.586 -4.446 22.842 1.00 55.41 106 PRO A C 1
ATOM 809 O O . PRO A 1 106 ? -20.902 -5.276 23.699 1.00 55.41 106 PRO A O 1
ATOM 812 N N . VAL A 1 107 ? -19.588 -3.580 23.007 1.00 61.28 107 VAL A N 1
ATOM 813 C CA . VAL A 1 107 ? -19.087 -3.263 24.341 1.00 61.28 107 VAL A CA 1
ATOM 814 C C . VAL A 1 107 ? -20.284 -2.657 25.057 1.00 61.28 107 VAL A C 1
ATOM 816 O O . VAL A 1 107 ? -20.739 -1.573 24.712 1.00 61.28 107 VAL A O 1
ATOM 819 N N . ALA A 1 108 ? -20.885 -3.429 25.960 1.00 53.31 108 ALA A N 1
ATOM 820 C CA . ALA A 1 108 ? -21.797 -2.869 26.932 1.00 53.31 108 ALA A CA 1
ATOM 821 C C . ALA A 1 108 ? -20.938 -1.933 27.778 1.00 53.31 108 ALA A C 1
ATOM 823 O O . ALA A 1 108 ? -20.120 -2.404 28.570 1.00 53.31 108 ALA A O 1
ATOM 824 N N . ASP A 1 109 ? -21.058 -0.631 27.531 1.00 54.69 109 ASP A N 1
ATOM 825 C CA . ASP A 1 109 ? -20.430 0.384 28.357 1.00 54.69 109 ASP A CA 1
ATOM 826 C C . ASP A 1 109 ? -20.929 0.172 29.784 1.00 54.69 109 ASP A C 1
ATOM 828 O O . ASP A 1 109 ? -22.075 0.463 30.131 1.00 54.69 109 ASP A O 1
ATOM 832 N N . GLY A 1 110 ? -20.065 -0.412 30.610 1.00 50.38 110 GLY A N 1
ATOM 833 C CA . GLY A 1 110 ? -20.246 -0.528 32.044 1.00 50.38 110 GLY A CA 1
ATOM 834 C C . GLY A 1 110 ? -20.115 0.845 32.686 1.00 50.38 110 GLY A C 1
ATOM 835 O O . GLY A 1 110 ? -19.187 1.077 33.449 1.00 50.38 110 GLY A O 1
ATOM 836 N N . PHE A 1 111 ? -21.042 1.752 32.382 1.00 56.22 111 PHE A N 1
ATOM 837 C CA . PHE A 1 111 ? -21.303 2.954 33.165 1.00 56.22 111 PHE A CA 1
ATOM 838 C C . PHE A 1 111 ? -22.553 2.718 34.017 1.00 56.22 111 PHE A C 1
ATOM 840 O O . PHE A 1 111 ? -23.594 3.349 33.871 1.00 56.22 111 PHE A O 1
ATOM 847 N N . SER A 1 112 ? -22.439 1.745 34.920 1.00 55.19 112 SER A N 1
ATOM 848 C CA . SER A 1 112 ? -23.331 1.580 36.062 1.00 55.19 112 SER A CA 1
ATOM 849 C C . SER A 1 112 ? -22.467 1.574 37.313 1.00 55.19 112 SER A C 1
ATOM 851 O O . SER A 1 112 ? -21.877 0.550 37.649 1.00 55.19 112 SER A O 1
ATOM 853 N N . GLY A 1 113 ? -22.400 2.716 37.998 1.00 44.28 113 GLY A N 1
ATOM 854 C CA . GLY A 1 113 ? -21.885 2.760 39.362 1.00 44.28 113 GLY A CA 1
ATOM 855 C C . GLY A 1 113 ? -21.300 4.100 39.782 1.00 44.28 113 GLY A C 1
ATOM 856 O O . GLY A 1 113 ? -20.084 4.226 39.858 1.00 44.28 113 GLY A O 1
ATOM 857 N N . GLY A 1 114 ? -22.153 5.070 40.127 1.00 41.00 114 GLY A N 1
ATOM 858 C CA . GLY A 1 114 ? -21.752 6.121 41.065 1.00 41.00 114 GLY A CA 1
ATOM 859 C C . GLY A 1 114 ? -22.552 7.409 40.957 1.00 41.00 114 GLY A C 1
ATOM 860 O O . GLY A 1 114 ? -22.059 8.403 40.437 1.00 41.00 114 GLY A O 1
ATOM 861 N N . ASN A 1 115 ? -23.766 7.415 41.507 1.00 50.97 115 ASN A N 1
ATOM 862 C CA . ASN A 1 115 ? -24.389 8.657 41.943 1.00 50.97 115 ASN A CA 1
ATOM 863 C C . ASN A 1 115 ? -23.573 9.217 43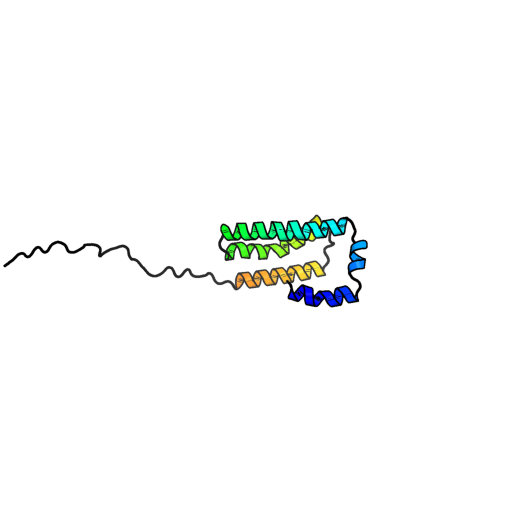.126 1.00 50.97 115 ASN A C 1
ATOM 865 O O . ASN A 1 115 ? -23.816 8.849 44.270 1.00 50.97 115 ASN A O 1
ATOM 869 N N . VAL A 1 116 ? -22.578 10.061 42.841 1.00 57.47 116 VAL A N 1
ATOM 870 C CA . VAL A 1 116 ? -21.800 10.832 43.837 1.00 57.47 116 VAL A CA 1
ATOM 871 C C . VAL A 1 116 ? -22.335 12.273 43.927 1.00 57.47 116 VAL A C 1
ATOM 873 O O . VAL A 1 116 ? -21.625 13.200 44.292 1.00 57.47 116 VAL A O 1
ATOM 876 N N . ALA A 1 117 ? -23.602 12.501 43.566 1.00 56.31 117 ALA A N 1
ATOM 877 C CA . ALA A 1 117 ? -24.175 13.842 43.511 1.00 56.31 117 ALA A CA 1
ATOM 878 C C . ALA A 1 117 ? -25.582 13.902 44.117 1.00 56.31 117 ALA A C 1
ATOM 880 O O . ALA A 1 117 ? -26.525 14.281 43.436 1.00 56.31 117 ALA A O 1
ATOM 881 N N . SER A 1 118 ? -25.724 13.563 45.403 1.00 54.84 118 SER A N 1
ATOM 882 C CA . SER A 1 118 ? -26.794 14.122 46.249 1.00 54.84 118 SER A CA 1
ATOM 883 C C . SER A 1 118 ? -26.670 13.646 47.700 1.00 54.84 118 SER A C 1
ATOM 885 O O . SER A 1 118 ? -27.219 12.606 48.054 1.00 54.84 118 SER A O 1
ATOM 887 N N . GLY A 1 119 ? -25.999 14.441 48.534 1.00 54.91 119 GLY A N 1
ATOM 888 C CA . GLY A 1 119 ? -26.141 14.391 49.992 1.00 54.91 119 GLY A CA 1
ATOM 889 C C . GLY A 1 119 ? -24.917 13.865 50.730 1.00 54.91 119 GLY A C 1
ATOM 890 O O . GLY A 1 119 ? -24.866 12.678 51.002 1.00 54.91 119 GLY A O 1
ATOM 891 N N . ASP A 1 120 ? -23.950 14.745 51.013 1.00 57.47 120 ASP A N 1
ATOM 892 C CA . ASP A 1 120 ? -23.338 14.919 52.352 1.00 57.47 120 ASP A CA 1
ATOM 893 C C . ASP A 1 120 ? -22.164 15.929 52.300 1.00 57.47 120 ASP A C 1
ATOM 895 O O . ASP A 1 120 ? -21.011 15.623 52.592 1.00 57.47 120 ASP A O 1
ATOM 899 N N . LEU A 1 121 ? -22.439 17.154 51.836 1.00 58.16 121 LEU A N 1
ATOM 900 C CA . LEU A 1 121 ? -21.497 18.279 51.934 1.00 58.16 121 LEU A CA 1
ATOM 901 C C . LEU A 1 121 ? -22.125 19.390 52.776 1.00 58.16 121 LEU A C 1
ATOM 903 O O . LEU A 1 121 ? -22.252 20.530 52.337 1.00 58.16 121 LEU A O 1
ATOM 907 N N . THR A 1 122 ? -22.553 19.053 53.987 1.00 60.81 122 THR A N 1
ATOM 908 C CA . THR A 1 122 ? -22.726 20.054 55.039 1.00 60.81 122 THR A CA 1
ATOM 909 C C . THR A 1 122 ? -21.624 19.818 56.058 1.00 60.81 122 THR A C 1
ATOM 911 O O . THR A 1 122 ? -21.701 18.840 56.797 1.00 60.81 122 THR A O 1
ATOM 914 N N . PRO A 1 123 ? -20.574 20.654 56.109 1.00 52.53 123 PRO A N 1
ATOM 915 C CA . PRO A 1 123 ? -19.700 20.643 57.265 1.00 52.53 123 PRO A CA 1
ATOM 916 C C . PRO A 1 123 ? -20.549 21.073 58.467 1.00 52.53 123 PRO A C 1
ATOM 918 O O . PRO A 1 123 ? -21.085 22.182 58.499 1.00 52.53 123 PRO A O 1
ATOM 921 N N . ASP A 1 124 ? -20.714 20.154 59.414 1.00 60.66 124 ASP A N 1
ATOM 922 C CA . ASP A 1 124 ? -21.315 20.373 60.725 1.00 60.66 124 ASP A CA 1
ATOM 923 C C . ASP A 1 124 ? -20.455 21.379 61.512 1.00 60.66 124 ASP A C 1
ATOM 925 O O . ASP A 1 124 ? -19.548 21.031 62.263 1.00 60.66 124 ASP A O 1
ATOM 929 N N . VAL A 1 125 ? -20.672 22.666 61.232 1.00 61.03 125 VAL A N 1
ATOM 930 C CA . VAL A 1 125 ? -20.060 23.826 61.904 1.00 61.03 125 VAL A CA 1
ATOM 931 C C . VAL A 1 125 ? -21.170 24.583 62.634 1.00 61.03 125 VAL A C 1
ATOM 933 O O . VAL A 1 125 ? -21.324 25.796 62.506 1.00 61.03 125 VAL A O 1
ATOM 936 N N . ALA A 1 126 ? -22.015 23.850 63.359 1.00 58.06 126 ALA A N 1
ATOM 937 C CA . ALA A 1 126 ? -23.106 24.438 64.126 1.00 58.06 126 ALA A CA 1
ATOM 938 C C . ALA A 1 126 ? -23.439 23.644 65.397 1.00 58.06 126 ALA A C 1
ATOM 940 O O . ALA A 1 126 ? -24.602 23.440 65.723 1.00 58.06 126 ALA A O 1
ATOM 941 N N . SER A 1 127 ? -22.429 23.279 66.184 1.00 58.84 127 SER A N 1
ATOM 942 C CA . SER A 1 127 ? -22.620 23.087 67.624 1.00 58.84 127 SER A CA 1
ATOM 943 C C . SER A 1 127 ? -21.522 23.827 68.373 1.00 58.84 127 SER A C 1
ATOM 945 O O . SER A 1 127 ? -20.524 23.262 68.818 1.00 58.84 127 SER A O 1
ATOM 947 N N . GLY A 1 128 ? -21.709 25.143 68.464 1.00 61.06 128 GLY A N 1
ATOM 948 C CA . GLY A 1 128 ? -21.115 25.912 69.540 1.00 61.06 128 GLY A CA 1
ATOM 949 C C . GLY A 1 128 ? -21.667 25.380 70.855 1.00 61.06 128 GLY A C 1
ATOM 950 O O . GLY A 1 128 ? -22.786 25.717 71.225 1.00 61.06 128 GLY A O 1
ATOM 951 N N . ASP A 1 129 ? -20.883 24.553 71.535 1.00 53.06 129 ASP A N 1
ATOM 952 C CA . ASP A 1 129 ? -21.045 24.301 72.960 1.00 53.06 129 ASP A CA 1
ATOM 953 C C . ASP A 1 129 ? -19.791 24.824 73.660 1.00 53.06 129 ASP A C 1
ATOM 955 O O . ASP A 1 129 ? -18.779 24.148 73.843 1.00 53.06 129 ASP A O 1
ATOM 959 N N . LEU A 1 130 ? -19.846 26.129 73.919 1.00 64.38 130 LEU A N 1
ATOM 960 C CA . LEU A 1 130 ? -19.089 26.773 74.974 1.00 64.38 130 LEU A CA 1
ATOM 961 C C . LEU A 1 130 ? -19.846 26.502 76.272 1.00 64.38 130 LEU A C 1
ATOM 963 O O . LEU A 1 130 ? -20.815 27.205 76.547 1.00 64.38 130 LEU A O 1
ATOM 967 N N . THR A 1 131 ? -19.374 25.572 77.093 1.00 56.19 131 THR A N 1
ATOM 968 C CA . THR A 1 131 ? -19.648 25.592 78.535 1.00 56.19 131 THR A CA 1
ATOM 969 C C . THR A 1 131 ? -18.420 25.093 79.323 1.00 56.19 131 THR A C 1
ATOM 971 O O . THR A 1 131 ? -17.617 24.345 78.767 1.00 56.19 131 THR A O 1
ATOM 974 N N . PRO A 1 132 ? -18.195 25.634 80.539 1.00 59.00 132 PRO A N 1
ATOM 975 C CA . PRO A 1 132 ? -16.866 25.886 81.121 1.00 59.00 132 PRO A CA 1
ATOM 976 C C . PRO A 1 132 ? -16.165 24.696 81.787 1.00 59.00 132 PRO A C 1
ATOM 978 O O . PRO A 1 132 ? -16.857 23.769 82.263 1.00 59.00 132 PRO A O 1
#

Foldseek 3Di:
DVVVCVVCVVVCVVVVVVVCVVVQDPVNVVVVCCCPCPVPVVVVVVLVVCVVPDPPVVSVLVVLCVLVVVLVCCCPVVVDDDDPVNVVVSVVSNVVSVVVVVPDDPPPPPPPDDPPPDDDPDDPPPDPDDDD

pLDDT: mean 83.29, std 15.03, range [41.0, 96.94]